Protein AF-A0A1B9MFD9-F1 (afdb_monomer)

Radius of gyration: 27.47 Å; Cα contacts (8 Å, |Δi|>4): 116; chains: 1; bounding box: 72×40×73 Å

Nearest PDB structures (foldseek):
  3htx-assembly1_A  TM=5.816E-01  e=8.850E+00  Arabidopsis thaliana
  7rx9-assembly1_A  TM=3.679E-01  e=7.270E+00  Homo sapiens

pLDDT: mean 75.19, std 17.39, range [37.41, 95.56]

Foldseek 3Di:
DPQQAQADPPPRHSQKDKDFDQLCPVPVDPNVPNPAGWIWIAHPPPRDIFDTDRDPVVRSVRRNVVNVVVVVVVVVVVVVVVVVVVVVVVVVVVVVVPPDDDDDDDD

Structure (mmCIF, N/CA/C/O backbone):
data_AF-A0A1B9MFD9-F1
#
_entry.id   AF-A0A1B9MFD9-F1
#
loop_
_atom_site.group_PDB
_atom_site.id
_atom_site.type_symbol
_atom_site.label_atom_id
_atom_site.label_alt_id
_atom_site.label_comp_id
_atom_site.label_asym_id
_atom_site.label_entity_id
_atom_site.label_seq_id
_atom_site.pdbx_PDB_ins_code
_atom_site.Cartn_x
_atom_site.Cartn_y
_atom_site.Cartn_z
_atom_site.occupancy
_atom_site.B_iso_or_equiv
_atom_site.auth_seq_id
_atom_site.auth_comp_id
_atom_site.auth_asym_id
_atom_site.auth_atom_id
_atom_site.pdbx_PDB_model_num
ATOM 1 N N . MET A 1 1 ? 16.584 -4.136 12.135 1.00 37.41 1 MET A N 1
ATOM 2 C CA . MET A 1 1 ? 15.133 -4.303 12.362 1.00 37.41 1 MET A CA 1
ATOM 3 C C . MET A 1 1 ? 14.470 -4.542 11.017 1.00 37.41 1 MET A C 1
ATOM 5 O O . MET A 1 1 ? 14.414 -3.619 10.213 1.00 37.41 1 MET A O 1
ATOM 9 N N . THR A 1 2 ? 14.028 -5.763 10.742 1.00 50.09 2 THR A N 1
ATOM 10 C CA . THR A 1 2 ? 13.146 -6.071 9.608 1.00 50.09 2 THR A CA 1
ATOM 11 C C . THR A 1 2 ? 11.793 -5.417 9.883 1.00 50.09 2 THR A C 1
ATOM 13 O O . THR A 1 2 ? 11.164 -5.686 10.905 1.00 50.09 2 THR A O 1
ATOM 16 N N . LYS A 1 3 ? 11.382 -4.461 9.044 1.00 65.88 3 LYS A N 1
ATOM 17 C CA . LYS A 1 3 ? 10.114 -3.745 9.234 1.00 65.88 3 LYS A CA 1
ATOM 18 C C . LYS A 1 3 ? 8.972 -4.680 8.845 1.00 65.88 3 LYS A C 1
ATOM 20 O O . LYS A 1 3 ? 8.798 -4.957 7.666 1.00 65.88 3 LYS A O 1
ATOM 25 N N . GLN A 1 4 ? 8.205 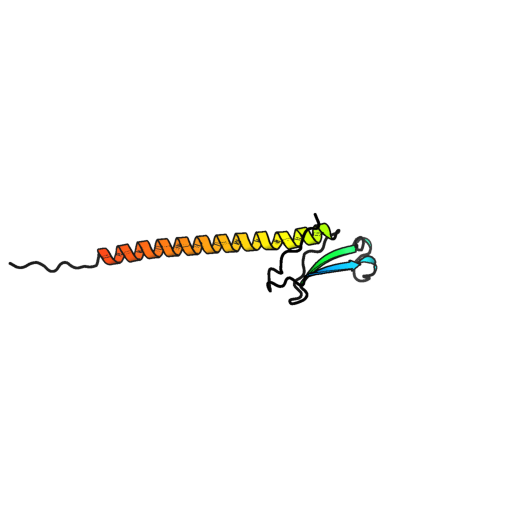-5.147 9.827 1.00 81.31 4 GLN A N 1
ATOM 26 C CA . GLN A 1 4 ? 6.981 -5.903 9.563 1.00 81.31 4 GLN A CA 1
ATOM 27 C C . GLN A 1 4 ? 5.973 -5.042 8.789 1.00 81.31 4 GLN A C 1
ATOM 29 O O . GLN A 1 4 ? 5.791 -3.848 9.066 1.00 81.31 4 GLN A O 1
ATOM 34 N N . LEU A 1 5 ? 5.327 -5.659 7.802 1.00 89.06 5 LEU A N 1
ATOM 35 C CA . LEU A 1 5 ? 4.181 -5.084 7.113 1.00 89.06 5 LEU A CA 1
ATOM 36 C C . LEU A 1 5 ? 2.990 -5.048 8.071 1.00 89.06 5 LEU A C 1
ATOM 38 O O . LEU A 1 5 ? 2.702 -6.024 8.756 1.00 89.06 5 LEU A O 1
ATOM 42 N N . LYS A 1 6 ? 2.304 -3.908 8.128 1.00 91.06 6 LYS A N 1
ATOM 43 C CA . LYS A 1 6 ? 1.024 -3.803 8.826 1.00 91.06 6 LYS A CA 1
ATOM 44 C C . LYS A 1 6 ? -0.084 -4.445 7.978 1.00 91.06 6 LYS A C 1
ATOM 46 O O . LYS A 1 6 ? 0.002 -4.335 6.751 1.00 91.06 6 LYS A O 1
ATOM 51 N N . PRO A 1 7 ? -1.137 -5.010 8.601 1.00 93.31 7 PRO A N 1
ATOM 52 C CA . PRO A 1 7 ? -2.238 -5.660 7.891 1.00 93.31 7 PRO A CA 1
ATOM 53 C C . PRO A 1 7 ? -2.908 -4.752 6.858 1.00 93.31 7 PRO A C 1
ATOM 55 O O . PRO A 1 7 ? -2.858 -3.522 6.954 1.00 93.31 7 PRO A O 1
ATOM 58 N N . CYS A 1 8 ? -3.566 -5.357 5.875 1.00 92.44 8 CYS A N 1
ATOM 59 C CA . CYS A 1 8 ? -4.275 -4.643 4.828 1.00 92.44 8 CYS A CA 1
ATOM 60 C C . CYS A 1 8 ? -5.324 -3.681 5.410 1.00 92.44 8 CYS A C 1
ATOM 62 O O . CYS A 1 8 ? -6.219 -4.123 6.129 1.00 92.44 8 CYS A O 1
ATOM 64 N N . PRO A 1 9 ? -5.296 -2.382 5.057 1.00 89.19 9 PRO A N 1
ATOM 65 C CA . PRO A 1 9 ? -6.282 -1.422 5.554 1.00 89.19 9 PRO A CA 1
ATOM 66 C C . PRO A 1 9 ? -7.692 -1.626 4.985 1.00 89.19 9 PRO A C 1
ATOM 68 O O . PRO A 1 9 ? -8.627 -1.009 5.483 1.00 89.19 9 PRO A O 1
ATOM 71 N N . PHE A 1 10 ? -7.848 -2.435 3.932 1.00 89.50 10 PHE A N 1
ATOM 72 C CA . PHE A 1 10 ? -9.127 -2.631 3.245 1.00 89.50 10 PHE A CA 1
ATOM 73 C C . PHE A 1 10 ? -9.860 -3.892 3.708 1.00 89.50 10 PHE A C 1
ATOM 75 O O . PHE A 1 10 ? -11.066 -3.846 3.915 1.00 89.50 10 PHE A O 1
ATOM 82 N N . CYS A 1 11 ? -9.142 -5.006 3.887 1.00 92.62 11 CYS A N 1
ATOM 83 C CA . CYS A 1 11 ? -9.728 -6.291 4.287 1.00 92.62 11 CYS A CA 1
ATOM 84 C C . CYS A 1 11 ? -9.213 -6.828 5.631 1.00 92.62 11 CYS A C 1
ATOM 86 O O . CYS A 1 11 ? -9.688 -7.860 6.088 1.00 92.62 11 CYS A O 1
ATOM 88 N N . GLY A 1 12 ? -8.230 -6.171 6.256 1.00 90.75 12 GLY A N 1
ATOM 89 C CA . GLY A 1 12 ? -7.629 -6.615 7.518 1.00 90.75 12 GLY A CA 1
ATOM 90 C C . GLY A 1 12 ? -6.656 -7.792 7.402 1.00 90.75 12 GLY A C 1
ATOM 91 O O . GLY A 1 12 ? -6.109 -8.208 8.416 1.00 90.75 12 GLY A O 1
ATOM 92 N N . SER A 1 13 ? -6.413 -8.319 6.198 1.00 92.75 13 SER A N 1
ATOM 93 C CA . SER A 1 13 ? -5.537 -9.476 5.987 1.00 92.75 13 SER A CA 1
ATOM 94 C C . SER A 1 13 ? -4.065 -9.193 6.291 1.00 92.75 13 SER A C 1
ATOM 96 O O . SER A 1 13 ? -3.533 -8.139 5.934 1.00 92.75 13 SER A O 1
ATOM 98 N N . GLU A 1 14 ? -3.389 -10.171 6.889 1.00 93.62 14 GLU A N 1
ATOM 99 C CA . GLU A 1 14 ? -1.934 -10.186 7.079 1.00 93.62 14 GLU A CA 1
ATOM 100 C C . GLU A 1 14 ? -1.189 -10.828 5.897 1.00 93.62 14 GLU A C 1
ATOM 102 O O . GLU A 1 14 ? 0.037 -10.737 5.816 1.00 93.62 14 GLU A O 1
ATOM 107 N N . TYR A 1 15 ? -1.915 -11.432 4.949 1.00 93.69 15 TYR A N 1
ATOM 108 C CA . TYR A 1 15 ? -1.350 -12.046 3.749 1.00 93.69 15 TYR A CA 1
ATOM 109 C C . TYR A 1 15 ? -0.987 -10.971 2.723 1.00 93.69 15 TYR A C 1
ATOM 111 O O . TYR A 1 15 ? -1.761 -10.596 1.835 1.00 93.69 15 TYR A O 1
ATOM 119 N N . LEU A 1 16 ? 0.222 -10.444 2.894 1.00 93.62 16 LEU A N 1
ATOM 120 C CA . LEU A 1 16 ? 0.813 -9.388 2.087 1.00 93.62 16 LEU A CA 1
ATOM 121 C C . LEU A 1 16 ? 2.120 -9.889 1.477 1.00 93.62 16 LEU A C 1
ATOM 123 O O . LEU A 1 16 ? 2.901 -10.566 2.144 1.00 93.62 16 LEU A O 1
ATOM 127 N N . PHE A 1 17 ? 2.380 -9.510 0.232 1.00 93.88 17 PHE A N 1
ATOM 128 C CA . PHE A 1 17 ? 3.633 -9.813 -0.450 1.00 93.88 17 PHE A CA 1
ATOM 129 C C . PHE A 1 17 ? 4.173 -8.577 -1.162 1.00 93.88 17 PHE A C 1
ATOM 131 O O . PHE A 1 17 ? 3.478 -7.566 -1.303 1.00 93.88 17 PHE A O 1
ATOM 138 N N . ILE A 1 18 ? 5.435 -8.651 -1.577 1.00 94.31 18 ILE A N 1
ATOM 139 C CA . ILE A 1 18 ? 6.066 -7.610 -2.380 1.00 94.31 18 ILE A CA 1
ATOM 140 C C . ILE A 1 18 ? 6.125 -8.084 -3.821 1.00 94.31 18 ILE A C 1
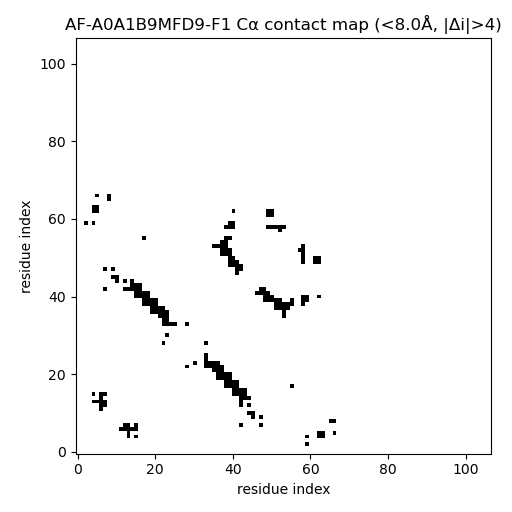ATOM 142 O O . ILE A 1 18 ? 6.640 -9.159 -4.108 1.00 94.31 18 ILE A O 1
ATOM 146 N N . ASP A 1 19 ? 5.549 -7.266 -4.688 1.00 93.88 19 ASP A N 1
ATOM 147 C CA . ASP A 1 19 ? 5.557 -7.425 -6.130 1.00 93.88 19 ASP A CA 1
ATOM 148 C C . ASP A 1 19 ? 6.746 -6.649 -6.701 1.00 93.88 19 ASP A C 1
ATOM 150 O O . ASP A 1 19 ? 6.886 -5.447 -6.439 1.00 93.88 19 ASP A O 1
ATOM 154 N N . GLU A 1 20 ? 7.604 -7.351 -7.436 1.00 92.75 20 GLU A N 1
ATOM 155 C CA . GLU A 1 20 ? 8.743 -6.796 -8.162 1.00 92.75 20 GLU A CA 1
ATOM 156 C C . GLU A 1 20 ? 8.347 -6.639 -9.630 1.00 92.75 20 GLU A C 1
ATOM 158 O O . GLU A 1 20 ? 8.039 -7.604 -10.326 1.00 92.75 20 GLU A O 1
ATOM 163 N N . ILE A 1 21 ? 8.330 -5.396 -10.091 1.00 89.00 21 ILE A N 1
ATOM 164 C CA . ILE A 1 21 ? 7.786 -5.007 -11.383 1.00 89.00 21 ILE A CA 1
ATOM 165 C C . ILE A 1 21 ? 8.953 -4.540 -12.232 1.00 89.00 21 ILE A C 1
ATOM 167 O O . ILE A 1 21 ? 9.509 -3.459 -12.014 1.00 89.00 21 ILE A O 1
ATOM 171 N N . ASP A 1 22 ? 9.332 -5.371 -13.195 1.00 87.38 22 ASP A N 1
ATOM 172 C CA . ASP A 1 22 ? 10.399 -5.048 -14.127 1.00 87.38 22 ASP A CA 1
ATOM 173 C C . ASP A 1 22 ? 9.834 -4.350 -15.368 1.00 87.38 22 ASP A C 1
ATOM 175 O O . ASP A 1 22 ? 9.340 -4.982 -16.304 1.00 87.38 22 ASP A O 1
ATOM 179 N N . TYR A 1 23 ? 9.921 -3.021 -15.381 1.00 82.06 23 TYR A N 1
ATOM 180 C CA . TYR A 1 23 ? 9.496 -2.218 -16.525 1.00 82.06 23 TYR A CA 1
ATOM 181 C C . TYR A 1 23 ? 10.497 -2.227 -17.686 1.00 82.06 23 TYR A C 1
ATOM 183 O O . TYR A 1 23 ? 10.158 -1.753 -18.771 1.00 82.06 23 TYR A O 1
ATOM 191 N N . ARG A 1 24 ? 11.702 -2.797 -17.520 1.00 80.69 24 ARG A N 1
ATOM 192 C CA . ARG A 1 24 ? 12.728 -2.823 -18.581 1.00 80.69 24 ARG A CA 1
ATOM 193 C C . ARG A 1 24 ? 12.265 -3.603 -19.806 1.00 80.69 24 ARG A C 1
ATOM 195 O O . ARG A 1 24 ? 12.601 -3.248 -20.933 1.00 80.69 24 ARG A O 1
ATOM 202 N N . LEU A 1 25 ? 11.456 -4.634 -19.579 1.00 78.44 25 LEU A N 1
ATOM 203 C CA . LEU A 1 25 ? 10.898 -5.490 -20.626 1.00 78.44 25 LEU A CA 1
ATOM 204 C C . LEU A 1 25 ? 9.546 -4.990 -21.155 1.00 78.44 25 LEU A C 1
ATOM 206 O O . LEU A 1 25 ? 8.986 -5.603 -22.059 1.00 78.44 25 LEU A O 1
ATOM 210 N N . ASN A 1 26 ? 9.007 -3.897 -20.608 1.00 80.88 26 ASN A N 1
ATOM 211 C CA . ASN A 1 26 ? 7.706 -3.386 -21.014 1.00 80.88 26 ASN A CA 1
ATOM 212 C C . ASN A 1 26 ? 7.839 -2.485 -22.251 1.00 80.88 26 ASN A C 1
ATOM 214 O O . ASN A 1 26 ? 8.235 -1.322 -22.148 1.00 80.88 26 ASN A O 1
ATOM 218 N N . GLU A 1 27 ? 7.505 -3.035 -23.423 1.00 79.62 27 GLU A N 1
ATOM 219 C CA . GLU A 1 27 ? 7.606 -2.335 -24.707 1.00 79.62 27 GLU A CA 1
ATOM 220 C C . GLU A 1 27 ? 6.649 -1.144 -24.860 1.00 79.62 27 GLU A C 1
ATOM 222 O O . GLU A 1 27 ? 6.959 -0.220 -25.615 1.00 79.62 27 GLU A O 1
ATOM 227 N N . ASP A 1 28 ? 5.565 -1.108 -24.080 1.00 83.88 28 ASP A N 1
ATOM 228 C CA . ASP A 1 28 ? 4.567 -0.033 -24.104 1.00 83.88 28 ASP A CA 1
ATOM 229 C C . ASP A 1 28 ? 5.044 1.244 -23.390 1.00 83.88 28 ASP A C 1
ATOM 231 O O . ASP A 1 28 ? 4.458 2.317 -23.551 1.00 83.88 28 ASP A O 1
ATOM 235 N N . ILE A 1 29 ? 6.117 1.157 -22.594 1.00 77.06 29 ILE A N 1
ATOM 236 C CA . ILE A 1 29 ? 6.677 2.294 -21.858 1.00 77.06 29 ILE A CA 1
ATOM 237 C C . ILE A 1 29 ? 7.833 2.909 -22.664 1.00 77.06 29 ILE A C 1
ATOM 239 O O . ILE A 1 29 ? 8.697 2.178 -23.158 1.00 77.06 29 ILE A O 1
ATOM 243 N N . PRO A 1 30 ? 7.916 4.245 -22.806 1.00 76.81 30 PRO A N 1
ATOM 244 C CA . PRO A 1 30 ? 9.059 4.895 -23.443 1.00 76.81 30 PRO A CA 1
ATOM 245 C C . PRO A 1 30 ? 10.387 4.498 -22.785 1.00 76.81 30 PRO A C 1
ATOM 247 O O . PRO A 1 30 ? 10.483 4.482 -21.565 1.00 76.81 30 PRO A O 1
ATOM 250 N N . GLU A 1 31 ? 11.425 4.216 -23.577 1.00 71.19 31 GLU A N 1
ATOM 251 C CA . GLU A 1 31 ? 12.728 3.714 -23.094 1.00 71.19 31 GLU A CA 1
ATOM 252 C C . GLU A 1 31 ? 13.345 4.587 -21.986 1.00 71.19 31 GLU A C 1
ATOM 254 O O . GLU A 1 31 ? 13.808 4.076 -20.973 1.00 71.19 31 GLU A O 1
ATOM 259 N N . HIS A 1 32 ? 13.236 5.913 -22.109 1.00 74.06 32 HIS A N 1
ATOM 260 C CA . HIS A 1 32 ? 13.707 6.876 -21.103 1.00 74.06 32 HIS A CA 1
ATOM 261 C C . HIS A 1 32 ? 12.921 6.850 -19.773 1.00 74.06 32 HIS A C 1
ATOM 263 O O . HIS A 1 32 ? 13.300 7.533 -18.826 1.00 74.06 32 HIS A O 1
ATOM 269 N N . LEU A 1 33 ? 11.819 6.096 -19.707 1.00 66.31 33 LEU A N 1
ATOM 270 C CA . LEU A 1 33 ? 11.001 5.849 -18.515 1.00 66.31 33 LEU A CA 1
ATOM 271 C C . LEU A 1 33 ? 11.103 4.393 -18.022 1.00 66.31 33 LEU A C 1
ATOM 273 O O . LEU A 1 33 ? 10.516 4.073 -16.991 1.00 66.31 33 LEU A O 1
ATOM 277 N N . ARG A 1 34 ? 11.850 3.514 -18.712 1.00 67.56 34 ARG A N 1
ATOM 278 C CA . ARG A 1 34 ? 12.038 2.091 -18.347 1.00 67.56 34 ARG A CA 1
ATOM 279 C C . ARG A 1 34 ? 13.093 1.857 -17.268 1.00 67.56 34 ARG A C 1
ATOM 281 O O . ARG A 1 34 ? 13.506 0.722 -17.038 1.00 67.56 34 ARG A O 1
ATOM 288 N N . ASP A 1 35 ? 13.549 2.913 -16.613 1.00 61.56 35 ASP A N 1
ATOM 289 C CA . ASP A 1 35 ? 14.766 2.861 -15.809 1.00 61.56 35 ASP A CA 1
ATOM 290 C C . ASP A 1 35 ? 14.508 2.551 -14.329 1.00 61.56 35 ASP A C 1
ATOM 292 O O . ASP A 1 35 ? 15.049 3.201 -13.435 1.00 61.56 35 ASP A O 1
ATOM 296 N N . ALA A 1 36 ? 13.651 1.563 -14.042 1.00 70.00 36 ALA A N 1
ATOM 297 C CA . ALA A 1 36 ? 13.537 1.033 -12.688 1.00 70.00 36 ALA A CA 1
ATOM 298 C C . ALA A 1 36 ? 12.852 -0.334 -12.623 1.00 70.00 36 ALA A C 1
ATOM 300 O O . ALA A 1 36 ? 11.760 -0.541 -13.154 1.00 70.00 36 ALA A O 1
ATOM 301 N N . ILE A 1 37 ? 13.466 -1.227 -11.847 1.00 84.69 37 ILE A N 1
ATOM 302 C CA . ILE A 1 37 ? 12.724 -2.245 -11.107 1.00 84.69 37 ILE A CA 1
ATOM 303 C C . ILE A 1 37 ? 11.948 -1.504 -10.016 1.00 84.69 37 ILE A C 1
ATOM 305 O O . ILE A 1 37 ? 12.534 -0.785 -9.200 1.00 84.69 37 ILE A O 1
ATOM 309 N N . CYS A 1 38 ? 10.633 -1.668 -10.011 1.00 89.75 38 CYS A N 1
ATOM 310 C CA . CYS A 1 38 ? 9.752 -1.078 -9.017 1.00 89.75 38 CYS A CA 1
ATOM 311 C C . CYS A 1 38 ? 9.243 -2.148 -8.053 1.00 89.75 38 CYS A C 1
ATOM 313 O O . CYS A 1 38 ? 8.990 -3.282 -8.431 1.00 89.75 38 CYS A O 1
ATOM 315 N N . PHE A 1 39 ? 9.031 -1.761 -6.803 1.00 92.44 39 PHE A N 1
ATOM 316 C CA . 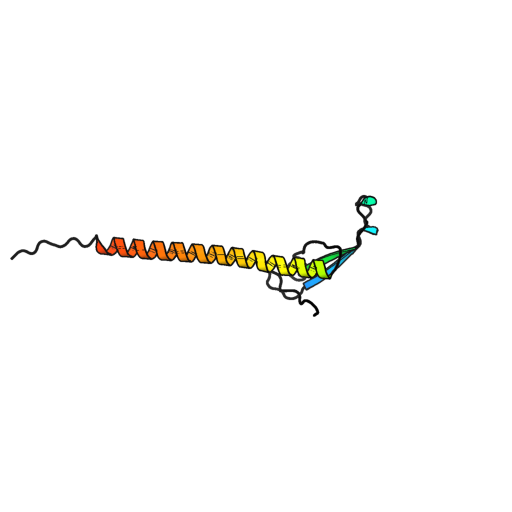PHE A 1 39 ? 8.503 -2.611 -5.747 1.00 92.44 39 PHE A CA 1
ATOM 317 C C . PHE A 1 39 ? 7.176 -2.045 -5.257 1.00 92.44 39 PHE A C 1
ATOM 319 O O . PHE A 1 39 ? 7.070 -0.841 -4.997 1.00 92.44 39 PHE A O 1
ATOM 326 N N . ALA A 1 40 ? 6.176 -2.899 -5.070 1.00 93.81 40 ALA A N 1
ATOM 327 C CA . ALA A 1 40 ? 4.907 -2.537 -4.446 1.00 93.81 40 ALA A CA 1
ATOM 328 C C . ALA A 1 40 ? 4.464 -3.613 -3.452 1.00 93.81 40 ALA A C 1
ATOM 330 O O . ALA A 1 40 ? 4.659 -4.798 -3.677 1.00 93.81 40 ALA A O 1
ATOM 331 N N . VAL A 1 41 ? 3.828 -3.207 -2.352 1.00 94.88 41 VAL A N 1
ATOM 332 C CA . VAL A 1 41 ? 3.155 -4.156 -1.452 1.00 94.88 41 VAL A CA 1
ATOM 333 C C . VAL A 1 41 ? 1.773 -4.465 -2.016 1.00 94.88 41 VAL A C 1
ATOM 335 O O . VAL A 1 41 ? 1.032 -3.537 -2.349 1.00 94.88 41 VAL A O 1
ATOM 338 N N . VAL A 1 42 ? 1.419 -5.743 -2.090 1.00 95.06 42 VAL A N 1
ATOM 339 C CA . VAL A 1 42 ? 0.123 -6.220 -2.580 1.00 95.06 42 VAL A CA 1
ATOM 340 C C . VAL A 1 42 ? -0.519 -7.111 -1.525 1.00 95.06 42 VAL A C 1
ATOM 342 O O . VAL A 1 42 ? 0.137 -7.957 -0.918 1.00 95.06 42 VAL A O 1
ATOM 345 N N . CYS A 1 43 ? -1.812 -6.908 -1.288 1.00 95.56 43 CYS A N 1
ATOM 346 C CA . CYS A 1 43 ? -2.604 -7.821 -0.476 1.00 95.56 43 CYS A CA 1
ATOM 347 C C . CYS A 1 43 ? -3.105 -8.986 -1.322 1.00 95.56 43 CYS A C 1
ATOM 349 O O . CYS A 1 43 ? -3.772 -8.759 -2.326 1.00 95.56 43 CYS A O 1
ATOM 351 N N . TYR A 1 44 ? -2.842 -10.214 -0.881 1.00 94.94 44 TYR A N 1
ATOM 352 C CA . TYR A 1 44 ? -3.265 -11.418 -1.590 1.00 94.94 44 TYR A CA 1
ATOM 353 C C . TYR A 1 44 ? -4.795 -11.548 -1.655 1.00 94.94 44 TYR A C 1
ATOM 355 O O . TYR A 1 44 ? -5.350 -11.822 -2.714 1.00 94.94 44 TYR A O 1
ATOM 363 N N . ASP A 1 45 ? -5.491 -11.269 -0.549 1.00 95.12 45 ASP A N 1
ATOM 364 C CA . ASP A 1 45 ? -6.928 -11.562 -0.444 1.00 95.12 45 ASP A CA 1
ATOM 365 C C . ASP A 1 45 ? -7.830 -10.563 -1.181 1.00 95.12 45 ASP A C 1
ATOM 367 O O . ASP A 1 45 ? -8.875 -10.940 -1.703 1.00 95.12 45 ASP A O 1
ATOM 371 N N . CYS A 1 46 ? -7.465 -9.275 -1.209 1.00 94.94 46 CYS A N 1
ATOM 372 C CA . CYS A 1 46 ? -8.293 -8.224 -1.829 1.00 94.94 46 CYS A CA 1
ATOM 373 C C . CYS A 1 46 ? -7.619 -7.508 -3.002 1.00 94.94 46 CYS A C 1
ATOM 375 O O . CYS A 1 46 ? -8.179 -6.557 -3.544 1.00 94.94 46 CYS A O 1
ATOM 377 N N . ASN A 1 47 ? -6.405 -7.926 -3.367 1.00 94.12 47 ASN A N 1
ATOM 378 C CA . ASN A 1 47 ? -5.599 -7.346 -4.440 1.00 94.12 47 ASN A C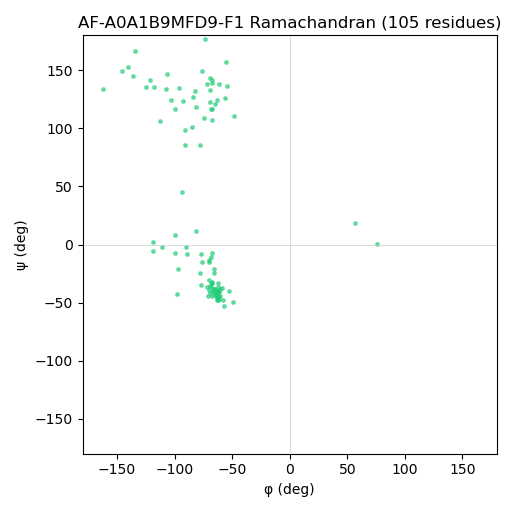A 1
ATOM 379 C C . ASN A 1 47 ? -5.311 -5.838 -4.292 1.00 94.12 47 ASN A C 1
ATOM 381 O O . ASN A 1 47 ? -4.951 -5.154 -5.253 1.00 94.12 47 ASN A O 1
ATOM 385 N N . ALA A 1 48 ? -5.463 -5.291 -3.081 1.00 93.31 48 ALA A N 1
ATOM 386 C CA . ALA A 1 48 ? -5.128 -3.903 -2.807 1.00 93.31 48 ALA A CA 1
ATOM 387 C C . ALA A 1 48 ? -3.624 -3.677 -3.009 1.00 93.31 48 ALA A C 1
ATOM 389 O O . ALA A 1 48 ? -2.799 -4.341 -2.377 1.00 93.31 48 ALA A O 1
ATOM 390 N N . ARG A 1 49 ? -3.282 -2.706 -3.863 1.00 93.81 49 ARG A N 1
ATOM 391 C CA . ARG A 1 49 ? -1.906 -2.400 -4.274 1.00 93.81 49 ARG A CA 1
ATOM 392 C C . ARG A 1 49 ? -1.401 -1.099 -3.647 1.00 93.81 49 ARG A C 1
ATOM 394 O O . ARG A 1 49 ? -2.086 -0.068 -3.605 1.00 93.81 49 ARG A O 1
ATOM 401 N N . GLY A 1 50 ? -0.184 -1.158 -3.118 1.00 91.31 50 GLY A N 1
ATOM 402 C CA . GLY A 1 50 ? 0.564 -0.018 -2.601 1.00 91.31 50 GLY A CA 1
ATOM 403 C C . GLY A 1 50 ? 1.107 0.888 -3.708 1.00 91.31 50 GLY A C 1
ATOM 404 O O . GLY A 1 50 ? 0.951 0.621 -4.893 1.00 91.31 50 GLY A O 1
ATOM 405 N N . CYS A 1 51 ? 1.755 1.987 -3.317 1.00 90.19 51 CYS A N 1
ATOM 406 C CA . CYS A 1 51 ? 2.519 2.789 -4.275 1.00 90.19 51 CYS A CA 1
ATOM 407 C C . CYS A 1 51 ? 3.789 2.048 -4.692 1.00 90.19 51 CYS A C 1
ATOM 409 O O . CYS A 1 51 ? 4.506 1.555 -3.821 1.00 90.19 51 CYS A O 1
ATOM 411 N N . GLU A 1 52 ? 4.107 2.106 -5.980 1.00 91.56 52 GLU A N 1
ATOM 412 C CA . GLU A 1 52 ? 5.381 1.642 -6.524 1.00 91.56 52 GLU A CA 1
ATOM 413 C C . GLU A 1 52 ? 6.541 2.522 -6.046 1.00 91.56 52 GLU A C 1
ATOM 415 O O . GLU A 1 52 ? 6.410 3.750 -5.901 1.00 91.56 52 GLU A O 1
ATOM 420 N N . LYS A 1 53 ? 7.659 1.873 -5.716 1.00 92.06 53 LYS A N 1
ATOM 421 C CA . LYS A 1 53 ? 8.878 2.493 -5.195 1.00 92.06 53 LYS A CA 1
ATOM 422 C C . LYS A 1 53 ? 10.112 1.835 -5.783 1.00 92.06 53 LYS A C 1
ATOM 424 O O . LYS A 1 53 ? 10.115 0.653 -6.066 1.00 92.06 53 LYS A O 1
ATOM 429 N N . ASP A 1 54 ? 11.190 2.593 -5.851 1.00 89.75 54 ASP A N 1
ATOM 430 C CA . ASP A 1 54 ? 12.509 2.175 -6.3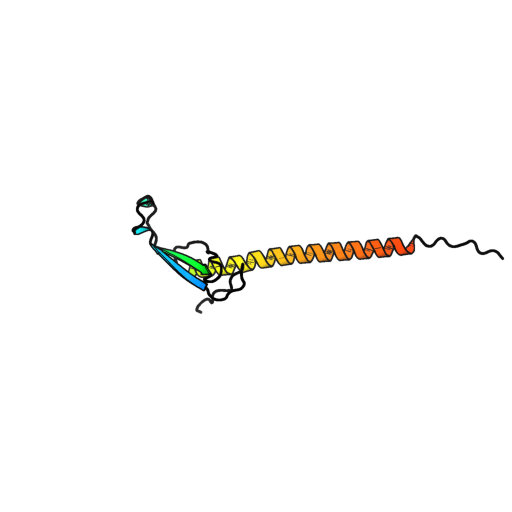34 1.00 89.75 54 ASP A CA 1
ATOM 431 C C . ASP A 1 54 ? 13.223 1.164 -5.417 1.00 89.75 54 ASP A C 1
ATOM 433 O O . ASP A 1 54 ? 14.253 0.610 -5.780 1.00 89.75 54 ASP A O 1
ATOM 437 N N . THR A 1 55 ? 12.709 0.925 -4.205 1.00 90.00 55 THR A N 1
ATOM 438 C CA . THR A 1 55 ? 13.250 -0.088 -3.286 1.00 90.00 55 THR A CA 1
ATOM 439 C C . THR A 1 55 ? 12.138 -0.743 -2.475 1.00 90.00 55 THR A C 1
ATOM 441 O O . THR A 1 55 ? 11.170 -0.081 -2.079 1.00 90.00 55 THR A O 1
ATOM 444 N N . GLU A 1 56 ? 12.338 -2.011 -2.123 1.00 91.88 56 GLU A N 1
ATOM 445 C CA . GLU A 1 56 ? 11.470 -2.788 -1.233 1.00 91.88 56 GLU A CA 1
ATOM 446 C C . GLU A 1 56 ? 11.144 -2.035 0.073 1.00 91.88 56 GLU A C 1
ATOM 448 O O . GLU A 1 56 ? 9.986 -1.837 0.448 1.00 91.88 56 GLU A O 1
ATOM 453 N N . ASN A 1 57 ? 12.177 -1.505 0.737 1.00 91.81 57 ASN A N 1
ATOM 454 C CA . ASN A 1 57 ? 12.039 -0.787 2.005 1.00 91.81 57 ASN A CA 1
ATOM 455 C C . ASN A 1 57 ? 11.154 0.462 1.899 1.00 91.81 57 ASN A C 1
ATOM 457 O O . ASN A 1 57 ? 10.398 0.773 2.828 1.00 91.81 57 ASN A O 1
ATOM 461 N N . LYS A 1 58 ? 11.245 1.200 0.788 1.00 91.56 58 LYS A N 1
ATOM 462 C CA . LYS A 1 58 ? 10.376 2.357 0.547 1.00 91.56 58 LYS A CA 1
ATOM 463 C C . LYS A 1 58 ? 8.934 1.915 0.297 1.00 91.56 58 LYS A C 1
ATOM 465 O O . LYS A 1 58 ? 8.026 2.602 0.765 1.00 91.56 58 LYS A O 1
ATOM 470 N N . ALA A 1 59 ? 8.716 0.782 -0.371 1.00 92.19 59 ALA A N 1
ATOM 471 C CA . ALA A 1 59 ? 7.388 0.198 -0.566 1.00 92.19 59 ALA A CA 1
ATOM 472 C C . ALA A 1 59 ? 6.736 -0.186 0.775 1.00 92.19 59 ALA A C 1
ATOM 474 O O . ALA A 1 59 ? 5.612 0.238 1.057 1.00 92.19 59 ALA A O 1
ATOM 475 N N . ILE A 1 60 ? 7.476 -0.874 1.652 1.00 92.56 60 ILE A N 1
ATOM 476 C CA . ILE A 1 60 ? 7.032 -1.231 3.014 1.00 92.56 60 ILE A CA 1
ATOM 477 C C . ILE A 1 60 ? 6.674 0.024 3.822 1.00 92.56 60 ILE A C 1
ATOM 479 O O . ILE A 1 60 ? 5.615 0.103 4.449 1.00 92.56 60 ILE A O 1
ATOM 483 N N . LEU A 1 61 ? 7.544 1.041 3.801 1.00 92.31 61 LEU A N 1
ATOM 484 C CA . LEU A 1 61 ? 7.302 2.312 4.489 1.00 92.31 61 LEU A CA 1
ATOM 485 C C . LEU A 1 61 ? 6.046 3.018 3.969 1.00 92.31 61 LEU A C 1
ATOM 487 O O . LEU A 1 61 ? 5.236 3.503 4.763 1.00 92.31 61 LEU A O 1
ATOM 491 N N . ALA A 1 62 ? 5.875 3.064 2.647 1.00 90.81 62 ALA A N 1
ATOM 492 C CA . ALA A 1 62 ? 4.719 3.681 2.017 1.00 90.81 62 ALA A CA 1
ATOM 493 C C . ALA A 1 62 ? 3.422 2.973 2.431 1.00 90.81 62 ALA A C 1
ATOM 495 O O . ALA A 1 62 ? 2.482 3.647 2.861 1.00 90.81 62 ALA A O 1
ATOM 496 N N . TRP A 1 63 ? 3.392 1.638 2.386 1.00 92.69 63 TRP A N 1
ATOM 497 C CA . TRP A 1 63 ? 2.253 0.832 2.831 1.00 92.69 63 TRP A CA 1
ATOM 498 C C . TRP A 1 63 ? 1.888 1.117 4.292 1.00 92.69 63 TRP A C 1
ATOM 500 O O . TRP A 1 63 ? 0.767 1.528 4.601 1.00 92.69 63 TRP A O 1
ATOM 510 N N . ASN A 1 64 ? 2.873 1.031 5.185 1.00 90.69 64 ASN A N 1
ATOM 511 C CA . ASN A 1 64 ? 2.669 1.222 6.620 1.00 90.69 64 ASN A CA 1
ATOM 512 C C . ASN A 1 64 ? 2.242 2.655 6.994 1.00 90.69 64 ASN A C 1
ATOM 514 O O . ASN A 1 64 ? 1.598 2.852 8.033 1.00 90.69 64 ASN A O 1
ATOM 518 N N . SER A 1 65 ? 2.581 3.649 6.162 1.00 86.62 65 SER A N 1
ATOM 519 C CA . SER A 1 65 ? 2.168 5.050 6.335 1.00 86.62 65 SER A CA 1
ATOM 520 C C . SER A 1 65 ? 0.723 5.334 5.906 1.00 86.62 65 SER A C 1
ATOM 522 O O . SER A 1 65 ? 0.111 6.279 6.401 1.00 86.62 65 SER A O 1
ATOM 524 N N . ARG A 1 66 ? 0.141 4.528 5.006 1.00 73.31 66 ARG A N 1
ATOM 525 C CA . ARG A 1 66 ? -1.264 4.707 4.596 1.00 73.31 66 ARG A CA 1
ATOM 526 C C . ARG A 1 66 ? -2.212 4.413 5.754 1.00 73.31 66 ARG A C 1
ATOM 528 O O . ARG A 1 66 ? -3.136 5.180 6.000 1.00 73.31 66 ARG A O 1
ATOM 535 N N . ILE A 1 67 ? -1.911 3.371 6.524 1.00 61.88 67 ILE A N 1
ATOM 536 C CA . ILE A 1 67 ? -2.701 2.972 7.695 1.00 61.88 67 ILE A CA 1
ATOM 537 C C . ILE A 1 67 ? -2.707 4.066 8.767 1.00 61.88 67 ILE A C 1
ATOM 539 O O . ILE A 1 67 ? -3.751 4.345 9.349 1.00 61.88 67 ILE A O 1
ATOM 543 N N . SER A 1 68 ? -1.575 4.739 9.012 1.00 59.59 68 SER A N 1
ATOM 544 C CA . SER A 1 68 ? -1.541 5.814 10.014 1.00 59.59 68 SER A CA 1
ATOM 545 C C . SER A 1 68 ? -2.369 7.033 9.600 1.00 59.59 68 SER A C 1
ATOM 547 O O . SER A 1 68 ? -2.976 7.668 10.461 1.00 59.59 68 SER A O 1
ATOM 549 N N . LYS A 1 69 ? -2.443 7.343 8.300 1.00 57.81 69 LYS A N 1
ATOM 550 C CA . LYS A 1 69 ? -3.282 8.439 7.792 1.00 57.81 69 LYS A CA 1
ATOM 551 C C . LYS A 1 69 ? -4.774 8.109 7.871 1.00 57.81 69 LYS A C 1
ATOM 553 O O . LYS A 1 69 ? -5.537 8.947 8.345 1.00 57.81 69 LYS A O 1
ATOM 558 N N . SER A 1 70 ? -5.180 6.897 7.489 1.00 57.31 70 SER A N 1
ATOM 559 C CA . SER A 1 70 ? -6.582 6.467 7.594 1.00 57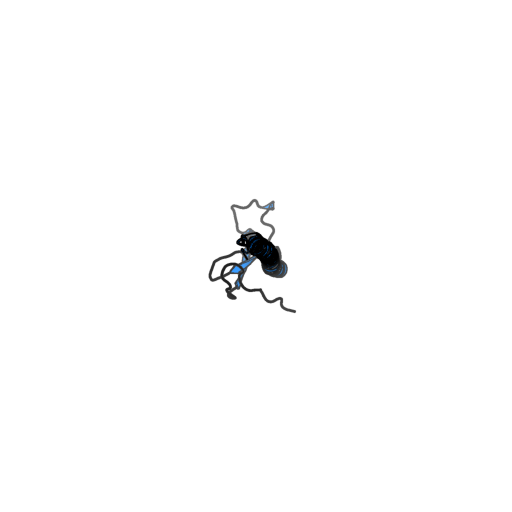.31 70 SER A CA 1
ATOM 560 C C . SER A 1 70 ? -7.066 6.431 9.047 1.00 57.31 70 SER A C 1
ATOM 562 O O . SER A 1 70 ? -8.159 6.908 9.342 1.00 57.31 70 SER A O 1
ATOM 564 N N . GLN A 1 71 ? -6.234 5.951 9.979 1.00 56.38 71 GLN A N 1
ATOM 565 C CA . GLN A 1 71 ? -6.597 5.899 11.398 1.00 56.38 71 GLN A CA 1
ATOM 566 C C . GLN A 1 71 ? -6.792 7.294 12.008 1.00 56.38 71 GLN A C 1
ATOM 568 O O . GLN A 1 71 ? -7.703 7.492 12.811 1.00 56.38 71 GLN A O 1
ATOM 573 N N . LYS A 1 72 ? -5.960 8.270 11.620 1.00 59.19 72 LYS A N 1
ATOM 574 C CA . LYS A 1 72 ? -6.080 9.651 12.103 1.00 59.19 72 LYS A CA 1
ATOM 575 C C . LYS A 1 72 ? -7.410 10.280 11.674 1.00 59.19 72 LYS A C 1
ATOM 577 O O . LYS A 1 72 ? -8.110 10.824 12.519 1.00 59.19 72 LYS A O 1
ATOM 582 N N . HIS A 1 73 ? -7.788 10.113 10.407 1.00 58.50 73 HIS A N 1
ATOM 583 C CA . HIS A 1 73 ? -9.055 10.626 9.881 1.00 58.50 73 HIS A CA 1
ATOM 584 C C . HIS A 1 73 ? -10.263 9.973 10.581 1.00 58.50 73 HIS A C 1
ATOM 586 O O . HIS A 1 73 ? -11.185 10.661 11.008 1.00 58.50 73 HIS A O 1
ATOM 592 N N . ILE A 1 74 ? -10.241 8.652 10.797 1.00 60.62 74 ILE A N 1
ATOM 593 C CA . ILE A 1 74 ? -11.320 7.956 11.521 1.00 60.62 74 ILE A CA 1
ATOM 594 C C . ILE A 1 74 ? -11.456 8.477 12.958 1.00 60.62 74 ILE A C 1
ATOM 596 O O . ILE A 1 74 ? -12.571 8.649 13.449 1.00 60.62 74 ILE A O 1
ATOM 600 N N . ASN A 1 75 ? -10.340 8.735 13.641 1.00 65.56 75 ASN A N 1
ATOM 601 C CA . ASN A 1 75 ? -10.369 9.268 15.001 1.00 65.56 75 ASN A CA 1
ATOM 602 C C . ASN A 1 75 ? -10.919 10.703 15.047 1.00 65.56 75 ASN A C 1
ATOM 604 O O . ASN A 1 75 ? -11.663 11.024 15.968 1.00 65.56 75 ASN A O 1
ATOM 608 N N . GLU A 1 76 ? -10.607 11.539 14.053 1.00 66.19 76 GLU A N 1
ATOM 609 C CA . GLU A 1 76 ? -11.159 12.896 13.927 1.00 66.19 76 GLU A CA 1
ATOM 610 C C . GLU A 1 76 ? -12.680 12.870 13.695 1.00 66.19 76 GLU A C 1
ATOM 612 O O . GLU A 1 76 ? -13.409 13.581 14.384 1.00 66.19 76 GLU A O 1
ATOM 617 N N . ILE A 1 77 ? -13.180 11.982 12.824 1.00 68.19 77 ILE A N 1
ATOM 618 C CA . ILE A 1 77 ? -14.628 11.800 12.602 1.00 68.19 77 ILE A CA 1
ATOM 619 C C . ILE A 1 77 ? -15.323 11.315 13.881 1.00 68.19 77 ILE A C 1
ATOM 621 O O . ILE A 1 77 ? -16.381 11.821 14.250 1.00 68.19 77 ILE A O 1
ATOM 625 N N . LYS A 1 78 ? -14.729 10.345 14.591 1.00 68.62 78 LYS A N 1
ATOM 626 C CA . LYS A 1 78 ? -15.283 9.853 15.863 1.00 68.62 78 LYS A CA 1
ATOM 627 C C . LYS A 1 78 ? -15.330 10.950 16.925 1.00 68.62 78 LYS A C 1
ATOM 629 O O . LYS A 1 78 ? -16.315 11.032 17.648 1.00 68.62 78 LYS A O 1
ATOM 634 N N . ALA A 1 79 ? -14.297 11.788 17.013 1.00 68.69 79 ALA A N 1
ATOM 635 C CA . ALA A 1 79 ? -14.269 12.906 17.950 1.00 68.69 79 ALA A CA 1
ATOM 636 C C . ALA A 1 79 ? -15.376 13.931 17.646 1.00 68.69 79 ALA A C 1
ATOM 638 O O . ALA A 1 79 ? -16.078 14.345 18.564 1.00 68.69 79 ALA A O 1
ATOM 639 N N . GLN A 1 80 ? -15.591 14.263 16.369 1.00 71.94 80 GLN A N 1
ATOM 640 C CA . GLN A 1 80 ? -16.671 15.163 15.945 1.00 71.94 80 GLN A CA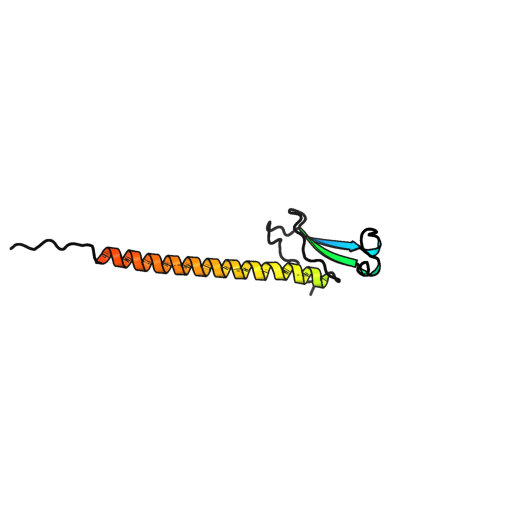 1
ATOM 641 C C . GLN A 1 80 ? -18.059 14.590 16.268 1.00 71.94 80 GLN A C 1
ATOM 643 O O . GLN A 1 80 ? -18.889 15.287 16.844 1.00 71.94 80 GLN A O 1
ATOM 648 N N . ALA A 1 81 ? -18.291 13.304 15.984 1.00 65.31 81 ALA A N 1
ATOM 649 C CA . ALA A 1 81 ? -19.564 12.647 16.286 1.00 65.31 81 ALA A CA 1
ATOM 650 C C . ALA A 1 81 ? -19.874 12.611 17.795 1.00 65.31 81 ALA A C 1
ATOM 652 O O . ALA A 1 81 ? -21.026 12.763 18.199 1.00 65.31 81 ALA A O 1
ATOM 653 N N . ILE A 1 82 ? -18.851 12.431 18.640 1.00 69.94 82 ILE A N 1
ATOM 654 C CA . ILE A 1 82 ? -19.003 12.492 20.100 1.00 69.94 82 ILE A CA 1
ATOM 655 C C . ILE A 1 82 ? -19.347 13.920 20.544 1.00 69.94 82 ILE A C 1
ATOM 657 O O . ILE A 1 82 ? -20.251 14.097 21.356 1.00 69.94 82 ILE A O 1
ATOM 661 N N . GLU A 1 83 ? -18.674 14.938 20.004 1.00 71.06 83 GLU A N 1
ATOM 662 C CA . GLU A 1 83 ? -18.938 16.342 20.348 1.00 71.06 83 GLU A CA 1
ATOM 663 C C . GLU A 1 83 ? -20.364 16.778 19.964 1.00 71.06 83 GLU A C 1
ATOM 665 O O . GLU A 1 83 ? -21.044 17.448 20.744 1.00 71.06 83 GLU A O 1
ATOM 670 N N . GLU A 1 84 ? -20.854 16.363 18.794 1.00 69.75 84 GLU A N 1
ATOM 671 C CA . GLU A 1 84 ? -22.235 16.623 18.368 1.00 69.75 84 GLU A CA 1
ATOM 672 C C . GLU A 1 84 ? -23.266 15.902 19.246 1.00 69.75 84 GLU A C 1
ATOM 674 O O . GLU A 1 84 ? -24.289 16.491 19.602 1.00 69.75 84 GLU A O 1
ATOM 679 N N . ALA A 1 85 ? -22.995 14.654 19.645 1.00 67.12 85 ALA A N 1
ATOM 680 C CA . ALA A 1 85 ? -23.868 13.905 20.546 1.00 67.12 85 ALA A CA 1
ATOM 681 C C . ALA A 1 85 ? -23.959 14.551 21.939 1.00 67.12 85 ALA A C 1
ATOM 683 O O . ALA A 1 85 ? -25.054 14.643 22.494 1.00 67.12 85 ALA A O 1
ATOM 684 N N . VAL A 1 86 ? -22.840 15.052 22.478 1.00 68.44 86 VAL A N 1
ATOM 685 C CA . VAL A 1 86 ? -22.810 15.792 23.753 1.00 68.44 86 VAL A CA 1
ATOM 686 C C . VAL A 1 86 ? -23.619 17.088 23.648 1.00 68.44 86 VAL A C 1
ATOM 688 O O . VAL A 1 86 ? -24.504 17.319 24.466 1.00 68.44 86 VAL A O 1
ATOM 691 N N . LYS A 1 87 ? -23.419 17.886 22.587 1.00 68.62 87 LYS A N 1
ATOM 692 C CA . LYS A 1 87 ? -24.208 19.113 22.353 1.00 68.62 87 LYS A CA 1
ATOM 693 C C . LYS A 1 87 ? -25.709 18.838 22.227 1.00 68.62 87 LYS A C 1
ATOM 695 O O . LYS A 1 87 ? -26.525 19.637 22.682 1.00 68.62 87 LYS A O 1
ATOM 700 N N . LYS A 1 88 ? -26.092 17.726 21.592 1.00 67.81 88 LYS A N 1
ATOM 701 C CA . LYS A 1 88 ? -27.499 17.336 21.454 1.00 67.81 88 LYS A CA 1
ATOM 702 C C . LYS A 1 88 ? -28.112 16.927 22.797 1.00 67.81 88 LYS A C 1
ATOM 704 O O . LYS A 1 88 ? -29.225 17.354 23.091 1.00 67.81 88 LYS A O 1
ATOM 709 N N . ALA A 1 89 ? -27.381 16.172 23.618 1.00 61.12 89 ALA A N 1
ATOM 710 C CA . ALA A 1 89 ? -27.825 15.782 24.956 1.00 61.12 89 ALA A CA 1
ATOM 711 C C . ALA A 1 89 ? -28.008 16.995 25.888 1.00 61.12 89 ALA A 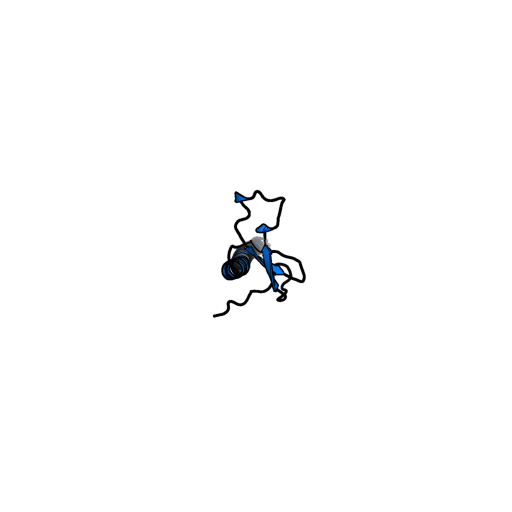C 1
ATOM 713 O O . ALA A 1 89 ? -29.005 17.074 26.609 1.00 61.12 89 ALA A O 1
ATOM 714 N N . ASP A 1 90 ? -27.109 17.981 25.821 1.00 58.12 90 ASP A N 1
ATOM 715 C CA . ASP A 1 90 ? -27.232 19.218 26.603 1.00 58.12 90 ASP A CA 1
ATOM 716 C C . ASP A 1 90 ? -28.449 20.060 26.167 1.00 58.12 90 ASP A C 1
ATOM 718 O O . ASP A 1 90 ? -29.173 20.598 27.008 1.00 58.12 90 ASP A O 1
ATOM 722 N N . ASN A 1 91 ? -28.746 20.116 24.862 1.00 56.25 91 ASN A N 1
ATOM 723 C CA . ASN A 1 91 ? -29.922 20.821 24.336 1.00 56.25 91 ASN A CA 1
ATOM 724 C C . ASN A 1 91 ? -31.253 20.124 24.674 1.00 56.25 91 ASN A C 1
ATOM 726 O O . ASN A 1 91 ? -32.229 20.799 24.998 1.00 56.25 91 ASN A O 1
ATOM 730 N N . GLU A 1 92 ? -31.320 18.791 24.633 1.00 53.53 92 GLU A N 1
ATOM 731 C CA . GLU A 1 92 ? -32.527 18.040 25.019 1.00 53.53 92 GLU A CA 1
ATOM 732 C C . GLU A 1 92 ? -32.809 18.147 26.528 1.00 53.53 92 GLU A C 1
ATOM 734 O O . GLU A 1 92 ? -33.967 18.256 26.939 1.00 53.53 92 GLU A O 1
ATOM 739 N N . THR A 1 93 ? -31.760 18.225 27.353 1.00 51.56 93 THR A N 1
ATOM 740 C CA . THR A 1 93 ? -31.886 18.441 28.804 1.00 51.56 93 THR A CA 1
ATOM 741 C C . THR A 1 93 ? -32.427 19.841 29.133 1.00 51.56 93 THR A C 1
ATOM 743 O O . THR A 1 93 ? -33.189 19.993 30.084 1.00 51.56 93 THR A O 1
ATOM 746 N N . TYR A 1 94 ? -32.116 20.863 28.326 1.00 43.53 94 TYR A N 1
ATOM 747 C CA . TYR A 1 94 ? -32.641 22.225 28.506 1.00 43.53 94 TYR A CA 1
ATOM 748 C C . TYR A 1 94 ? -34.136 22.344 28.147 1.00 43.53 94 TYR A C 1
ATOM 750 O O . TYR A 1 94 ? -34.885 23.035 28.837 1.00 43.53 94 TYR A O 1
ATOM 758 N N . ILE A 1 95 ? -34.610 21.628 27.120 1.00 46.62 95 ILE A N 1
ATOM 759 C CA . ILE A 1 95 ? -36.021 21.677 26.685 1.00 46.62 95 ILE A CA 1
ATOM 760 C C . ILE A 1 95 ? -36.956 20.998 27.708 1.00 46.62 95 ILE A C 1
ATOM 762 O O . ILE A 1 95 ? -38.086 21.446 27.900 1.00 46.62 95 ILE A O 1
ATOM 766 N N . GLY A 1 96 ? -36.480 19.980 28.433 1.00 45.41 96 GLY A N 1
ATOM 767 C CA . GLY A 1 96 ? -37.251 19.298 29.482 1.00 45.41 96 GLY A CA 1
ATOM 768 C C . GLY A 1 96 ? -37.513 20.121 30.753 1.00 45.41 96 GLY A C 1
ATOM 769 O O . GLY A 1 96 ? -38.383 19.755 31.539 1.00 45.41 96 GLY A O 1
ATOM 770 N N . VAL A 1 97 ? -36.804 21.238 30.962 1.00 47.38 97 VAL A N 1
ATOM 771 C CA . VAL A 1 97 ? -36.935 22.067 32.179 1.00 47.38 97 VAL A CA 1
ATOM 772 C C . VAL A 1 97 ? -37.881 23.262 31.981 1.00 47.38 97 VAL A C 1
ATOM 774 O O . VAL A 1 97 ? -38.435 23.765 32.954 1.00 47.38 97 VAL A O 1
ATOM 777 N N . VAL A 1 98 ? -38.141 23.692 30.739 1.00 47.19 98 VAL A N 1
ATOM 778 C CA . VAL A 1 98 ? -38.938 24.909 30.451 1.00 47.19 98 VAL A CA 1
ATOM 779 C C . VAL A 1 98 ? -40.405 24.603 30.082 1.00 47.19 98 VAL A C 1
ATOM 781 O O . VAL A 1 98 ? -41.221 25.513 30.000 1.00 47.19 98 VAL A O 1
ATOM 784 N N . GLY A 1 99 ? -40.776 23.328 29.902 1.00 46.41 99 GLY A N 1
ATOM 785 C CA . GLY A 1 99 ? -42.120 22.904 29.467 1.00 46.41 99 GLY A CA 1
ATOM 786 C C . GLY A 1 99 ? -43.086 22.423 30.560 1.00 46.41 99 GLY A C 1
ATOM 787 O O . GLY A 1 99 ? -44.143 21.894 30.227 1.00 46.41 99 GLY A O 1
ATOM 788 N N . SER A 1 100 ? -42.748 22.553 31.846 1.00 47.06 100 SER A N 1
ATOM 789 C CA . SER A 1 100 ? -43.679 22.207 32.933 1.00 47.06 100 SER A CA 1
ATOM 790 C C . SER A 1 100 ? -44.488 23.438 33.337 1.00 47.06 100 SER A C 1
ATOM 792 O O . SER A 1 100 ? -44.107 24.156 34.262 1.00 47.06 100 SER A O 1
ATOM 794 N N . ASP A 1 101 ? -45.595 23.684 32.636 1.00 47.12 101 ASP A N 1
ATOM 795 C CA . ASP A 1 101 ? -46.659 24.584 33.085 1.00 47.12 101 ASP A CA 1
ATOM 796 C C . ASP A 1 101 ? -47.043 24.252 34.537 1.00 47.12 101 ASP A C 1
ATOM 798 O O . ASP A 1 101 ? -47.609 23.199 34.840 1.00 47.12 101 ASP A O 1
ATOM 802 N N . PHE A 1 102 ? -46.707 25.161 35.450 1.00 47.06 102 PHE A N 1
ATOM 803 C CA . PHE A 1 102 ? -47.151 25.133 36.839 1.00 47.06 102 PHE A CA 1
ATOM 804 C C . PHE A 1 102 ? -48.664 25.420 36.857 1.00 47.06 102 PHE A C 1
ATOM 806 O O . PHE A 1 102 ? -49.065 26.521 36.466 1.00 47.06 102 PHE A O 1
ATOM 813 N N . PRO A 1 103 ? -49.540 24.500 37.301 1.00 52.41 103 PRO A N 1
ATOM 814 C CA . PRO A 1 103 ? -50.949 24.834 37.446 1.00 52.41 103 PRO A CA 1
ATOM 815 C C . PRO A 1 103 ? -51.117 25.828 38.610 1.00 52.41 103 PRO A C 1
ATOM 817 O O . PRO A 1 103 ? -50.421 25.709 39.625 1.00 52.41 103 PRO A O 1
ATOM 820 N N . PRO A 1 104 ? -52.034 26.807 38.509 1.00 50.09 104 PRO A N 1
ATOM 821 C CA . PRO A 1 104 ? -52.241 27.782 39.570 1.00 50.09 104 PRO A CA 1
ATOM 822 C C . PRO A 1 104 ? -52.768 27.074 40.823 1.00 50.09 104 PRO A C 1
ATOM 824 O O . PRO A 1 104 ? -53.829 26.446 40.799 1.00 50.09 104 PRO A O 1
ATOM 827 N N . GLN A 1 105 ? -52.031 27.185 41.929 1.00 46.34 105 GLN A N 1
ATOM 828 C CA . GLN A 1 105 ? -52.499 26.744 43.239 1.00 46.34 105 GLN A CA 1
ATOM 829 C C . GLN A 1 105 ? -53.661 27.644 43.678 1.00 46.34 105 GLN A C 1
ATOM 831 O O . GLN A 1 105 ? -53.470 28.805 44.031 1.00 46.34 105 GLN A O 1
ATOM 836 N N . LYS A 1 106 ? -54.881 27.100 43.639 1.00 46.00 106 LYS A N 1
ATOM 837 C CA . LYS A 1 106 ? -56.003 27.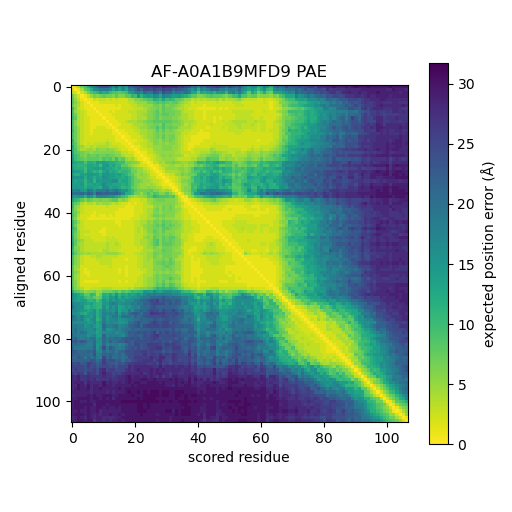612 44.427 1.00 46.00 106 LYS A CA 1
ATOM 838 C C . LYS A 1 106 ? -55.888 27.047 45.838 1.00 46.00 106 LYS A C 1
ATOM 840 O O . LYS A 1 106 ? -56.020 25.834 45.989 1.00 46.00 106 LYS A O 1
ATOM 845 N N . GLN A 1 107 ? -55.740 27.922 46.827 1.00 42.41 107 GLN A N 1
ATOM 846 C CA . GLN A 1 107 ? -56.484 27.860 48.087 1.00 42.41 107 GLN A CA 1
ATOM 847 C C . GLN A 1 107 ? -56.477 29.224 48.768 1.00 42.41 107 GLN A C 1
ATOM 849 O O . GLN A 1 107 ? -55.385 29.818 48.880 1.00 42.41 107 GLN A O 1
#

Secondary structure (DSSP, 8-state):
---PPPPPTTT----EEEEEEEGGG-TTS-GGG---EEEEEEETTT--B---BSSHHHHHHHHHHHHHHHHHHHHHHHHHHHHHHHHHHHHHHHHHHH---PPP---

Sequence (107 aa):
MTKQLKPCPFCGSEYLFIDEIDYRLNEDIPEHLRDAICFAVVCYDCNARGCEKDTENKAILAWNSRISKSQKHINEIKAQAIEEAVKKADNETYIGVVGSDFPPQKQ

Solvent-accessible surface area (backbone atoms only — not comparable to full-atom values): 6465 Å² total; per-residue (Å²): 131,86,81,77,78,65,53,37,87,86,80,62,44,74,58,62,46,78,48,78,44,66,37,70,79,40,82,90,51,58,76,95,73,27,84,46,60,30,16,23,38,34,28,71,90,78,63,52,70,44,63,74,23,84,39,61,69,55,10,51,51,52,48,51,50,52,51,57,54,53,53,51,53,53,51,53,52,52,51,50,55,50,53,52,52,51,56,50,53,56,51,56,58,55,56,69,70,76,68,70,82,77,76,84,84,83,129

Mean predicted aligned error: 14.65 Å